Protein AF-A0A1X7N836-F1 (afdb_monomer_lite)

Radius of gyration: 12.69 Å; chains: 1; bounding box: 24×13×40 Å

Secondary structure (DSSP, 8-state):
-HHHHHHHHHHHHHHHHHHHH--STTHHHHHHHHHHHHHHHHHHHHHHHHTT-

Sequence (53 aa):
MLKNGLFIMVVGFVALILGLANADSYQPITLIIGIILTIAGFMMYNCAEQKSE

Foldseek 3Di:
DLVQLVVLLVVLVVLCVVLVVDPDPCSVVSNVSSVVSNVSSVVVNVVVVVVVD

Organism: NCBI:txid1073423

pLDDT: mean 86.11, std 9.73, range [52.28, 95.69]

Structure (mmCIF, N/CA/C/O backbone):
data_AF-A0A1X7N836-F1
#
_entry.id   AF-A0A1X7N836-F1
#
loop_
_atom_site.group_PDB
_atom_site.id
_atom_site.type_symbol
_atom_site.label_atom_id
_atom_site.label_alt_id
_atom_site.label_comp_id
_atom_site.label_asym_id
_atom_site.label_entity_id
_atom_site.label_seq_id
_atom_site.pdbx_PDB_ins_code
_atom_site.Cartn_x
_atom_site.Cartn_y
_atom_site.Cartn_z
_atom_site.occupancy
_atom_site.B_iso_or_equiv
_atom_site.auth_seq_id
_atom_site.auth_comp_id
_atom_site.auth_asym_id
_atom_site.auth_atom_id
_atom_site.pdbx_PDB_model_num
ATOM 1 N N . MET A 1 1 ? -16.577 -1.149 11.135 1.00 61.31 1 MET A N 1
ATOM 2 C CA . MET A 1 1 ? -15.583 -0.438 10.291 1.00 61.31 1 MET A CA 1
ATOM 3 C C . MET A 1 1 ? -14.237 -1.168 10.205 1.00 61.31 1 MET A C 1
ATOM 5 O O . MET A 1 1 ? -13.537 -0.967 9.224 1.00 61.31 1 MET A O 1
ATOM 9 N N . LEU A 1 2 ? -13.926 -2.089 11.130 1.00 67.12 2 LEU A N 1
ATOM 10 C CA . LEU A 1 2 ? -12.716 -2.929 11.107 1.00 67.12 2 LEU A CA 1
ATOM 11 C C . LEU A 1 2 ? -12.528 -3.730 9.797 1.00 67.12 2 LEU A C 1
ATOM 13 O O . LEU A 1 2 ? -11.465 -3.691 9.186 1.00 67.12 2 LEU A O 1
ATOM 17 N N . LYS A 1 3 ? -13.600 -4.383 9.311 1.00 73.12 3 LYS A N 1
ATOM 18 C CA . LYS A 1 3 ? -13.604 -5.126 8.034 1.00 73.12 3 LYS A CA 1
ATOM 19 C C . LYS A 1 3 ? -13.217 -4.258 6.828 1.00 73.12 3 LYS A C 1
ATOM 21 O O . LYS A 1 3 ? -12.588 -4.763 5.907 1.00 73.12 3 LYS A O 1
ATOM 26 N N . ASN A 1 4 ? -13.551 -2.966 6.848 1.00 82.75 4 ASN A N 1
ATOM 27 C CA . ASN A 1 4 ? -13.242 -2.050 5.748 1.00 82.75 4 ASN A CA 1
ATOM 28 C C . ASN A 1 4 ? -11.766 -1.627 5.776 1.00 82.75 4 ASN A C 1
ATOM 30 O O . ASN A 1 4 ? -11.142 -1.575 4.722 1.00 82.75 4 ASN A O 1
ATOM 34 N N . GLY A 1 5 ? -11.195 -1.390 6.964 1.00 83.69 5 GLY A N 1
ATOM 35 C CA . GLY A 1 5 ? -9.760 -1.116 7.117 1.00 83.69 5 GLY A CA 1
ATOM 36 C C . GLY A 1 5 ? -8.903 -2.303 6.677 1.00 83.69 5 GLY A C 1
ATOM 37 O O . GLY A 1 5 ? -7.982 -2.137 5.881 1.00 83.69 5 GLY A O 1
ATOM 38 N N . LEU A 1 6 ? -9.283 -3.517 7.098 1.00 88.44 6 LEU A N 1
ATOM 39 C CA . LEU A 1 6 ? -8.624 -4.753 6.669 1.00 88.44 6 LEU A CA 1
ATOM 40 C C . LEU A 1 6 ? -8.712 -4.948 5.146 1.00 88.44 6 LEU A C 1
ATOM 42 O O . LEU A 1 6 ? -7.715 -5.270 4.508 1.00 88.44 6 LEU A O 1
ATOM 46 N N . PHE A 1 7 ? -9.883 -4.705 4.547 1.00 90.88 7 PHE A N 1
ATOM 47 C CA . PHE A 1 7 ? -10.068 -4.812 3.098 1.00 90.88 7 PHE A CA 1
ATOM 48 C C . PHE A 1 7 ? -9.167 -3.839 2.324 1.00 90.88 7 PHE A C 1
ATOM 50 O O . PHE A 1 7 ? -8.475 -4.254 1.397 1.00 90.88 7 PHE A O 1
ATOM 57 N N . ILE A 1 8 ? -9.120 -2.566 2.730 1.00 91.31 8 ILE A N 1
ATOM 58 C CA . ILE A 1 8 ? -8.263 -1.558 2.085 1.00 91.31 8 ILE A CA 1
ATOM 59 C C . ILE A 1 8 ? -6.780 -1.918 2.235 1.00 91.31 8 ILE A C 1
ATOM 61 O O . ILE A 1 8 ? -6.015 -1.760 1.285 1.00 91.31 8 ILE A O 1
ATOM 65 N N . MET A 1 9 ? -6.383 -2.464 3.387 1.00 91.25 9 MET A N 1
ATOM 66 C CA . MET A 1 9 ? -5.013 -2.919 3.619 1.00 91.25 9 MET A CA 1
ATOM 67 C C . MET A 1 9 ? -4.625 -4.062 2.668 1.00 91.25 9 MET A C 1
ATOM 69 O O . MET A 1 9 ? -3.562 -4.009 2.055 1.00 91.25 9 MET A O 1
ATOM 73 N N . VAL A 1 10 ? -5.510 -5.049 2.470 1.00 93.56 10 VAL A N 1
ATOM 74 C CA . VAL A 1 10 ? -5.298 -6.152 1.512 1.00 93.56 10 VAL A CA 1
ATOM 75 C C . VAL A 1 10 ? -5.201 -5.631 0.077 1.00 93.56 10 VAL A C 1
ATOM 77 O O . VAL A 1 10 ? -4.303 -6.036 -0.658 1.00 93.56 10 VAL A O 1
ATOM 80 N N . VAL A 1 11 ? -6.077 -4.704 -0.323 1.00 93.81 11 VAL A N 1
ATOM 81 C CA . VAL A 1 11 ? -6.033 -4.087 -1.661 1.00 93.81 11 VAL A CA 1
ATOM 82 C C . VAL A 1 11 ? -4.718 -3.331 -1.880 1.00 93.81 11 VAL A C 1
ATOM 84 O O . VAL A 1 11 ? -4.094 -3.490 -2.930 1.00 93.81 11 VAL A O 1
ATOM 87 N N . GLY A 1 12 ? -4.259 -2.563 -0.886 1.00 93.38 12 GLY A N 1
ATOM 88 C CA . GLY A 1 12 ? -2.958 -1.891 -0.928 1.00 93.38 12 GLY A CA 1
ATOM 89 C C . GLY A 1 12 ? -1.798 -2.875 -1.087 1.00 93.38 12 GLY A C 1
ATOM 90 O O . GLY A 1 12 ? -0.919 -2.664 -1.921 1.00 93.38 12 GLY A O 1
ATOM 91 N N . PHE A 1 13 ? -1.848 -4.002 -0.375 1.00 94.06 13 PHE A N 1
ATOM 92 C CA . PHE A 1 13 ? -0.829 -5.048 -0.462 1.00 94.06 13 PHE A CA 1
ATOM 93 C C . PHE A 1 13 ? -0.790 -5.728 -1.838 1.00 94.06 13 PHE A C 1
ATOM 95 O O . PHE A 1 13 ? 0.284 -5.945 -2.397 1.00 94.06 13 PHE A O 1
ATOM 102 N N . VAL A 1 14 ? -1.953 -6.016 -2.431 1.00 94.12 14 VAL A N 1
ATOM 103 C CA . VAL A 1 14 ? -2.038 -6.562 -3.796 1.00 94.12 14 VAL A CA 1
ATOM 104 C C . VAL A 1 14 ? -1.485 -5.563 -4.816 1.00 94.12 14 VAL A C 1
ATOM 106 O O . VAL A 1 14 ? -0.718 -5.954 -5.696 1.00 94.12 14 VAL A O 1
ATOM 109 N N . ALA A 1 15 ? -1.804 -4.272 -4.678 1.00 92.31 15 ALA A N 1
ATOM 110 C CA . ALA A 1 15 ? -1.263 -3.224 -5.544 1.00 92.31 15 ALA A CA 1
ATOM 111 C C . ALA A 1 15 ? 0.269 -3.110 -5.438 1.00 92.31 15 ALA A C 1
ATOM 113 O O . ALA A 1 15 ? 0.938 -2.934 -6.456 1.00 92.31 15 ALA A O 1
ATOM 114 N N . LEU A 1 16 ? 0.837 -3.283 -4.238 1.00 93.69 16 LEU A N 1
ATOM 115 C CA . LEU A 1 16 ? 2.289 -3.337 -4.037 1.00 93.69 16 LEU A CA 1
ATOM 116 C C . LEU A 1 16 ? 2.930 -4.527 -4.753 1.00 93.69 16 LEU A C 1
ATOM 118 O O . LEU A 1 16 ? 3.939 -4.349 -5.432 1.00 93.69 16 LEU A O 1
ATOM 122 N N . ILE A 1 17 ? 2.337 -5.720 -4.648 1.00 92.50 17 ILE A N 1
ATOM 123 C CA . ILE A 1 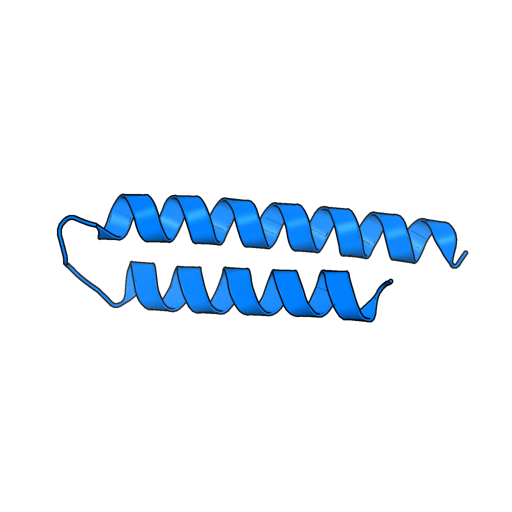17 ? 2.832 -6.923 -5.337 1.00 92.50 17 ILE A CA 1
ATOM 124 C C . ILE A 1 17 ? 2.792 -6.721 -6.855 1.00 92.50 17 ILE A C 1
ATOM 126 O O . ILE A 1 17 ? 3.778 -6.998 -7.532 1.00 92.50 17 ILE A O 1
ATOM 130 N N . LEU A 1 18 ? 1.689 -6.190 -7.393 1.00 89.94 18 LEU A N 1
ATOM 131 C CA . LEU A 1 18 ? 1.558 -5.903 -8.826 1.00 89.94 18 LEU A CA 1
ATOM 132 C C . LEU A 1 18 ? 2.535 -4.819 -9.300 1.00 89.94 18 LEU A C 1
ATOM 134 O O . LEU A 1 18 ? 3.063 -4.915 -10.406 1.00 89.94 18 LEU A O 1
ATOM 138 N N . GLY A 1 19 ? 2.793 -3.806 -8.470 1.00 89.81 19 GLY A N 1
ATOM 139 C CA . GLY A 1 19 ? 3.800 -2.782 -8.742 1.00 89.81 19 GLY A CA 1
ATOM 140 C C . GLY A 1 19 ? 5.226 -3.339 -8.728 1.00 89.81 19 GLY A C 1
ATOM 141 O O . GLY A 1 19 ? 6.037 -2.965 -9.564 1.00 89.81 19 GLY A O 1
ATOM 142 N N . LEU A 1 20 ? 5.542 -4.264 -7.819 1.00 88.31 20 LEU A N 1
ATOM 143 C CA . LEU A 1 20 ? 6.851 -4.928 -7.759 1.00 88.31 20 LEU A CA 1
ATOM 144 C C . LEU A 1 20 ? 7.056 -5.927 -8.905 1.00 88.31 20 LEU A C 1
ATOM 146 O O . LEU A 1 20 ? 8.173 -6.065 -9.394 1.00 88.31 20 LEU A O 1
ATOM 150 N N . ALA A 1 21 ? 5.994 -6.618 -9.321 1.00 89.56 21 ALA A N 1
ATOM 151 C CA . ALA A 1 21 ? 6.050 -7.647 -10.355 1.00 89.56 21 ALA A CA 1
ATOM 152 C C . ALA A 1 21 ? 6.134 -7.083 -11.785 1.00 89.56 21 ALA A C 1
ATOM 154 O O . ALA A 1 21 ? 6.653 -7.764 -12.667 1.00 89.56 21 ALA A O 1
ATOM 155 N N . ASN A 1 22 ? 5.639 -5.863 -12.027 1.00 80.38 22 ASN A N 1
ATOM 156 C CA . ASN A 1 22 ? 5.701 -5.219 -13.340 1.00 80.38 22 ASN A CA 1
ATOM 157 C C . ASN A 1 22 ? 6.930 -4.311 -13.472 1.00 80.38 22 ASN A C 1
ATOM 159 O O . ASN A 1 22 ? 7.194 -3.488 -12.600 1.00 80.38 22 ASN A O 1
ATOM 163 N N . ALA A 1 23 ? 7.632 -4.416 -14.603 1.00 76.38 23 ALA A N 1
ATOM 164 C CA . ALA A 1 23 ? 8.794 -3.589 -14.952 1.00 76.38 23 ALA A CA 1
ATOM 165 C C . ALA A 1 23 ? 8.442 -2.417 -15.896 1.00 76.38 23 ALA A C 1
ATOM 167 O O . ALA A 1 23 ? 9.302 -1.891 -16.601 1.00 76.38 23 ALA A O 1
ATOM 168 N N . ASP A 1 24 ? 7.166 -2.028 -15.944 1.00 81.69 24 ASP A N 1
ATOM 169 C CA . ASP A 1 24 ? 6.687 -0.935 -16.790 1.00 81.69 24 ASP A CA 1
ATOM 170 C C . ASP A 1 24 ? 7.027 0.440 -16.206 1.00 81.69 24 ASP A C 1
ATOM 172 O O . ASP A 1 24 ? 7.184 0.612 -14.999 1.00 81.69 24 ASP A O 1
ATOM 176 N N . SER A 1 25 ? 7.030 1.476 -17.047 1.00 80.19 25 SER A N 1
ATOM 177 C CA . SER A 1 25 ? 7.303 2.865 -16.636 1.00 80.19 25 SER A CA 1
ATOM 178 C C . SER A 1 25 ? 6.351 3.405 -15.553 1.00 80.19 25 SER A C 1
ATOM 180 O O . SER A 1 25 ? 6.679 4.374 -14.872 1.00 80.19 25 SER A O 1
ATOM 182 N N . TYR A 1 26 ? 5.183 2.778 -15.368 1.00 82.50 26 TYR A N 1
ATOM 183 C CA . TYR A 1 26 ? 4.203 3.129 -14.332 1.00 82.50 26 TYR A CA 1
ATOM 184 C C . TYR A 1 26 ? 4.455 2.447 -12.979 1.00 82.50 26 TYR A C 1
ATOM 186 O O . TYR A 1 26 ? 3.791 2.785 -11.999 1.00 82.50 26 TYR A O 1
ATOM 194 N N . GLN A 1 27 ? 5.424 1.531 -12.894 1.00 88.19 27 GLN A N 1
ATOM 195 C CA . GLN A 1 27 ? 5.833 0.839 -11.670 1.00 88.19 27 GLN A CA 1
ATOM 196 C C . GLN A 1 27 ? 5.946 1.756 -10.434 1.00 88.19 27 GLN A C 1
ATOM 198 O O . GLN A 1 27 ? 5.288 1.464 -9.432 1.00 88.19 27 GLN A O 1
ATOM 203 N N . PRO A 1 28 ? 6.703 2.874 -10.458 1.00 90.19 28 PRO A N 1
ATOM 204 C CA . PRO A 1 28 ? 6.844 3.723 -9.275 1.00 90.19 28 PRO A CA 1
ATOM 205 C C . PRO A 1 28 ? 5.517 4.358 -8.841 1.00 90.19 28 P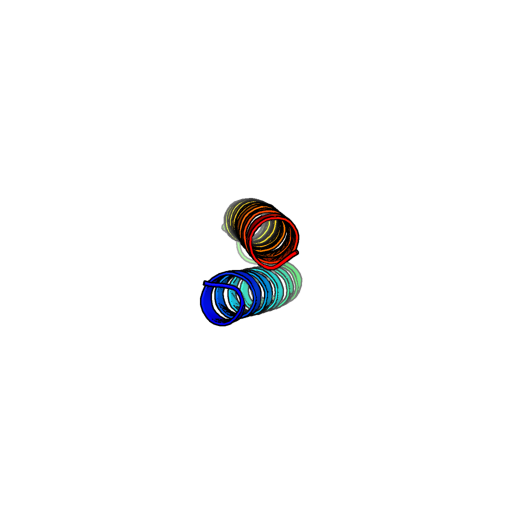RO A C 1
ATOM 207 O O . PRO A 1 28 ? 5.270 4.497 -7.646 1.00 90.19 28 PRO A O 1
A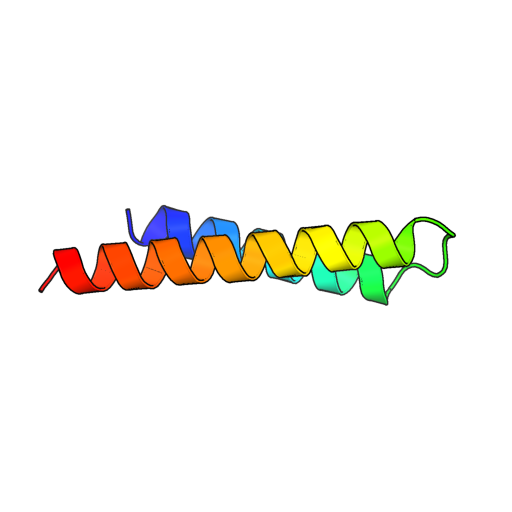TOM 210 N N . ILE A 1 29 ? 4.631 4.688 -9.785 1.00 90.88 29 ILE A N 1
ATOM 211 C CA . ILE A 1 29 ? 3.309 5.255 -9.483 1.00 90.88 29 ILE A CA 1
ATOM 212 C C . ILE A 1 29 ? 2.430 4.200 -8.806 1.00 90.88 29 ILE A C 1
ATOM 214 O O . ILE A 1 29 ? 1.835 4.473 -7.763 1.00 90.88 29 ILE A O 1
ATOM 218 N N . THR A 1 30 ? 2.392 2.981 -9.348 1.00 89.75 30 THR A N 1
ATOM 219 C CA . THR A 1 30 ? 1.633 1.861 -8.772 1.00 89.75 30 THR A CA 1
ATOM 220 C C . THR A 1 30 ? 2.116 1.521 -7.363 1.00 89.75 30 THR A C 1
ATOM 222 O O . THR A 1 30 ? 1.300 1.293 -6.469 1.00 89.75 30 THR A O 1
ATOM 225 N N . LEU A 1 31 ? 3.433 1.563 -7.131 1.00 92.12 31 LEU A N 1
ATOM 226 C CA . LEU A 1 31 ? 4.014 1.361 -5.805 1.00 92.12 31 LEU A CA 1
ATOM 227 C C . LEU A 1 31 ? 3.599 2.457 -4.825 1.00 92.12 31 LEU A C 1
ATOM 229 O O . LEU A 1 31 ? 3.131 2.140 -3.736 1.00 92.12 31 LEU A O 1
ATOM 233 N N . ILE A 1 32 ? 3.697 3.732 -5.212 1.00 94.38 32 ILE A N 1
ATOM 234 C CA . ILE A 1 32 ? 3.273 4.855 -4.360 1.00 94.38 32 ILE A CA 1
ATOM 235 C C . ILE A 1 32 ? 1.793 4.718 -3.981 1.00 94.38 32 ILE A C 1
ATOM 237 O O . ILE A 1 32 ? 1.442 4.861 -2.809 1.00 94.38 32 ILE A O 1
ATOM 241 N N . ILE A 1 33 ? 0.932 4.377 -4.942 1.00 93.38 33 ILE A N 1
ATOM 242 C CA . ILE A 1 33 ? -0.499 4.157 -4.692 1.00 93.38 33 ILE A CA 1
ATOM 243 C C . ILE A 1 33 ? -0.711 2.991 -3.716 1.00 93.38 33 ILE A C 1
ATOM 245 O O . ILE A 1 33 ? -1.486 3.122 -2.767 1.00 93.38 33 ILE A O 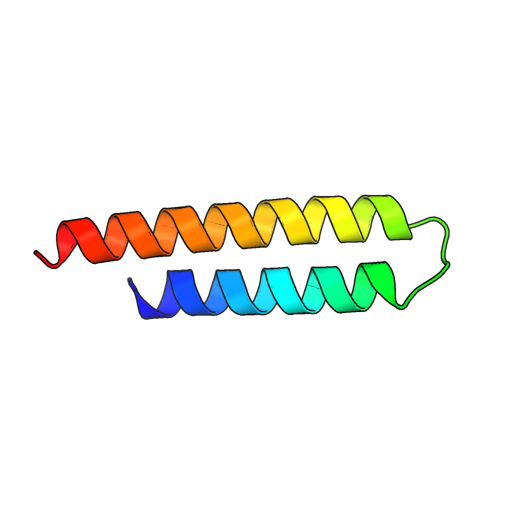1
ATOM 249 N N . GLY A 1 34 ? 0.001 1.876 -3.902 1.00 93.56 34 GLY A N 1
ATOM 250 C CA . GLY A 1 34 ? -0.060 0.722 -3.002 1.00 93.56 34 GLY A CA 1
ATOM 251 C C . GLY A 1 34 ? 0.378 1.053 -1.571 1.00 93.56 34 GLY A C 1
ATOM 252 O O . GLY A 1 34 ? -0.294 0.658 -0.615 1.00 93.56 34 GLY A O 1
ATOM 253 N N . ILE A 1 35 ? 1.447 1.843 -1.410 1.00 94.75 35 ILE A N 1
ATOM 254 C CA . ILE A 1 35 ? 1.911 2.328 -0.098 1.00 94.75 35 ILE A CA 1
ATOM 255 C C . ILE A 1 35 ? 0.820 3.180 0.558 1.00 94.75 35 ILE A C 1
ATOM 257 O O . ILE A 1 35 ? 0.448 2.923 1.704 1.00 94.75 35 ILE A O 1
ATOM 261 N N . ILE A 1 36 ? 0.267 4.158 -0.168 1.00 95.69 36 ILE A N 1
ATOM 262 C CA . ILE A 1 36 ? -0.768 5.064 0.357 1.00 95.69 36 ILE A CA 1
ATOM 263 C C . ILE A 1 36 ? -2.010 4.280 0.792 1.00 95.69 36 ILE A C 1
ATOM 265 O O . ILE A 1 36 ? -2.517 4.500 1.892 1.00 95.69 36 ILE A O 1
ATOM 269 N N . LEU A 1 37 ? -2.478 3.338 -0.032 1.00 93.25 37 LEU A N 1
ATOM 270 C CA . LEU A 1 37 ? -3.621 2.482 0.295 1.00 93.25 37 LEU A CA 1
ATOM 271 C C . LEU A 1 37 ? -3.361 1.637 1.543 1.00 93.25 37 LEU A C 1
ATOM 273 O O . LEU A 1 37 ? -4.228 1.540 2.408 1.00 93.25 37 LEU A O 1
ATOM 277 N N . THR A 1 38 ? -2.160 1.075 1.672 1.00 93.25 38 THR A N 1
ATOM 278 C CA . THR A 1 38 ? -1.788 0.260 2.836 1.00 93.25 38 THR A CA 1
ATOM 279 C C . THR A 1 38 ? -1.782 1.097 4.117 1.00 93.25 38 THR A C 1
ATOM 281 O O . THR A 1 38 ? -2.367 0.686 5.120 1.00 93.25 38 THR A O 1
ATOM 284 N N . ILE A 1 39 ? -1.202 2.304 4.078 1.00 94.69 39 ILE A N 1
ATOM 285 C CA . ILE A 1 39 ? -1.187 3.236 5.218 1.00 94.69 39 ILE A CA 1
ATOM 286 C C . ILE A 1 39 ? -2.610 3.678 5.578 1.00 94.69 39 ILE A C 1
ATOM 288 O O . ILE A 1 39 ? -2.985 3.650 6.749 1.00 94.69 39 ILE A O 1
ATOM 292 N N . ALA A 1 40 ? -3.428 4.040 4.587 1.00 92.12 40 ALA A N 1
ATOM 293 C CA . ALA A 1 40 ? -4.815 4.437 4.816 1.00 92.12 40 ALA A CA 1
ATOM 294 C C . ALA A 1 40 ? -5.640 3.294 5.432 1.00 92.12 40 ALA A C 1
ATOM 296 O O . ALA A 1 40 ? -6.385 3.513 6.390 1.00 92.12 40 ALA A O 1
ATOM 297 N N . GLY A 1 41 ? -5.464 2.066 4.933 1.00 91.62 41 GLY A N 1
ATOM 298 C CA . GLY A 1 41 ? -6.084 0.864 5.489 1.00 91.62 41 GLY A CA 1
ATOM 299 C C . GLY A 1 41 ? -5.664 0.612 6.936 1.00 91.62 41 GLY A C 1
ATOM 300 O O . GLY A 1 41 ? -6.519 0.346 7.780 1.00 91.62 41 GLY A O 1
ATOM 301 N N . PHE A 1 42 ? -4.375 0.780 7.246 1.00 90.75 42 PHE A N 1
ATOM 302 C CA . PHE A 1 42 ? -3.837 0.663 8.604 1.00 90.75 42 PHE A CA 1
ATOM 303 C C . PHE A 1 42 ? -4.405 1.717 9.558 1.00 90.75 42 PHE A C 1
ATOM 305 O O . PHE A 1 42 ? -4.868 1.375 10.645 1.00 90.75 42 PHE A O 1
ATOM 312 N N . MET A 1 43 ? -4.460 2.984 9.140 1.00 90.94 43 MET A N 1
ATOM 313 C CA . MET A 1 43 ? -5.069 4.047 9.945 1.00 90.94 43 MET A CA 1
ATOM 314 C C . MET A 1 43 ? -6.553 3.778 10.210 1.00 90.94 43 MET A C 1
ATOM 316 O O . MET A 1 43 ? -7.011 3.936 11.340 1.00 90.94 43 MET A O 1
ATOM 320 N N . MET A 1 44 ? -7.307 3.340 9.196 1.00 88.50 44 MET A N 1
ATOM 321 C CA . MET A 1 44 ? -8.720 2.987 9.365 1.00 88.50 44 MET A CA 1
ATOM 322 C C . MET A 1 44 ? -8.914 1.765 10.264 1.00 88.50 44 MET A C 1
ATOM 324 O O . MET A 1 44 ? -9.880 1.730 11.026 1.00 88.50 44 MET A O 1
ATOM 328 N N . TYR A 1 45 ? -8.020 0.777 10.182 1.00 87.50 45 TYR A N 1
ATOM 329 C CA . TYR A 1 45 ? -8.044 -0.402 11.042 1.00 87.50 45 TYR A CA 1
ATOM 330 C C . TYR A 1 45 ? -7.807 -0.012 12.507 1.00 87.50 45 TYR A C 1
ATOM 332 O O . TYR A 1 45 ? -8.692 -0.239 13.329 1.00 87.50 45 TYR A O 1
ATOM 340 N N . ASN A 1 46 ? -6.705 0.685 12.806 1.00 86.25 46 ASN A N 1
ATOM 341 C CA . ASN A 1 46 ? -6.372 1.117 14.170 1.00 86.25 46 ASN A CA 1
ATOM 342 C C . ASN A 1 46 ? -7.411 2.075 14.757 1.00 86.25 46 ASN A C 1
ATOM 344 O O . ASN A 1 46 ? -7.756 1.980 15.931 1.00 86.25 46 ASN A O 1
ATOM 348 N N . CYS A 1 47 ? -7.932 3.005 13.952 1.00 83.31 47 CYS A N 1
ATOM 349 C CA . CYS A 1 47 ? -8.963 3.931 14.415 1.00 83.31 47 CYS A CA 1
ATOM 350 C C . CYS A 1 47 ? -10.284 3.203 14.711 1.00 83.31 47 CYS A C 1
ATOM 352 O O . CYS A 1 47 ? -10.999 3.577 15.636 1.00 83.31 47 CYS A O 1
ATOM 354 N N . ALA A 1 48 ? -10.617 2.150 13.955 1.00 79.94 48 ALA A N 1
ATOM 355 C CA . ALA A 1 48 ? -11.786 1.322 14.237 1.00 79.94 48 ALA A CA 1
ATOM 356 C C . ALA A 1 48 ? -11.580 0.393 15.446 1.00 79.94 48 ALA A C 1
ATOM 358 O O . ALA A 1 48 ? -12.547 0.132 16.161 1.00 79.94 48 ALA A O 1
ATOM 359 N N . GLU A 1 49 ? -10.357 -0.090 15.666 1.00 78.75 49 GLU A N 1
ATOM 360 C CA . GLU A 1 49 ? -9.977 -0.905 16.825 1.00 78.75 49 GLU A CA 1
ATOM 361 C C . GLU A 1 49 ? -10.061 -0.085 18.119 1.00 78.75 49 GLU A C 1
ATOM 363 O O . GLU A 1 49 ? -10.825 -0.454 19.003 1.00 78.75 49 GLU A O 1
ATOM 368 N N . GLN A 1 50 ? -9.447 1.107 18.162 1.00 73.56 50 GLN A N 1
ATOM 369 C CA . GLN A 1 50 ? -9.542 2.036 19.305 1.00 73.56 50 GLN A CA 1
ATOM 370 C C . GLN A 1 50 ? -10.966 2.496 19.633 1.00 73.56 50 GLN A C 1
ATOM 372 O O . GLN A 1 50 ? -11.216 2.984 20.725 1.00 73.56 50 GLN A O 1
ATOM 377 N N . LYS A 1 51 ? -11.893 2.417 18.674 1.00 66.00 51 LYS A N 1
ATOM 378 C CA . LYS A 1 51 ? -13.299 2.796 18.873 1.00 66.00 51 LYS A CA 1
ATOM 379 C C . LYS A 1 51 ? -14.177 1.621 19.310 1.00 66.00 51 LYS A C 1
ATOM 381 O O . LYS A 1 51 ? -15.369 1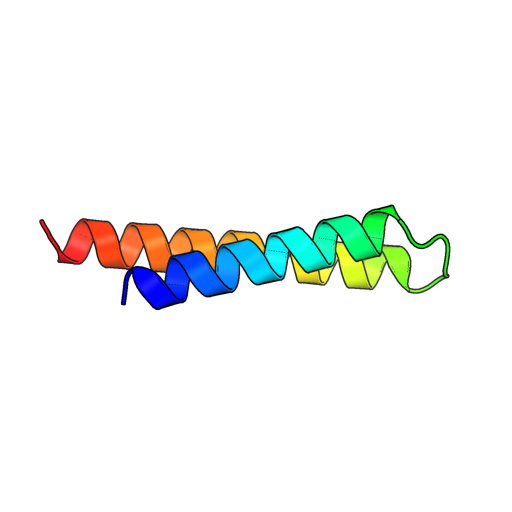.818 19.538 1.00 66.00 51 LYS A O 1
ATOM 386 N N . SER A 1 52 ? -13.620 0.410 19.290 1.00 62.34 52 SER A N 1
ATOM 387 C CA . SER A 1 52 ? -14.294 -0.820 19.711 1.00 62.34 52 SER A CA 1
ATOM 388 C C . SER A 1 52 ? -13.914 -1.237 21.140 1.00 62.34 52 SER 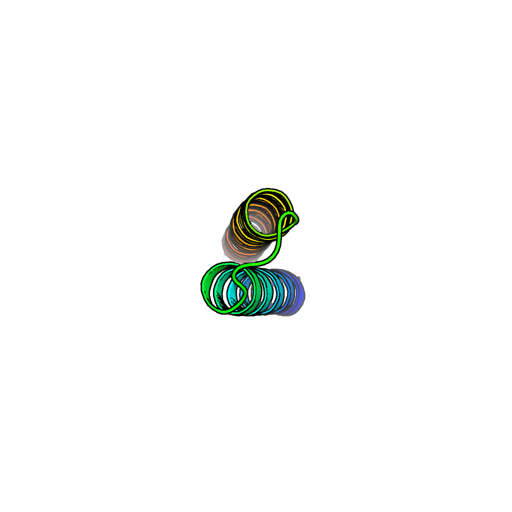A C 1
ATOM 390 O O . SER A 1 52 ? -14.628 -2.064 21.703 1.00 62.34 52 SER A O 1
ATOM 392 N N . GLU A 1 53 ? -12.837 -0.675 21.702 1.00 52.28 53 GLU A N 1
ATOM 393 C CA . GLU A 1 53 ? -12.546 -0.640 23.149 1.00 52.28 53 GLU A CA 1
ATOM 394 C C . GLU A 1 53 ? -13.267 0.530 23.835 1.00 52.28 53 GLU A C 1
ATOM 396 O O . GLU A 1 53 ? -13.702 0.341 24.994 1.00 52.28 53 GLU A O 1
#